Protein AF-A0A2V7TS22-F1 (afdb_monomer_lite)

Structure (mmCIF, N/CA/C/O backbone):
data_AF-A0A2V7TS22-F1
#
_entry.id   AF-A0A2V7TS22-F1
#
loop_
_atom_site.group_P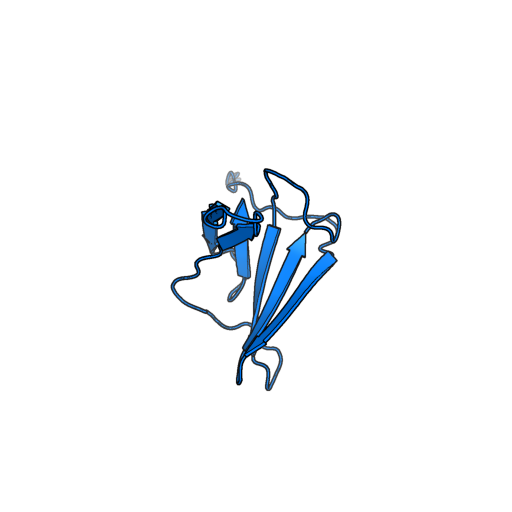DB
_atom_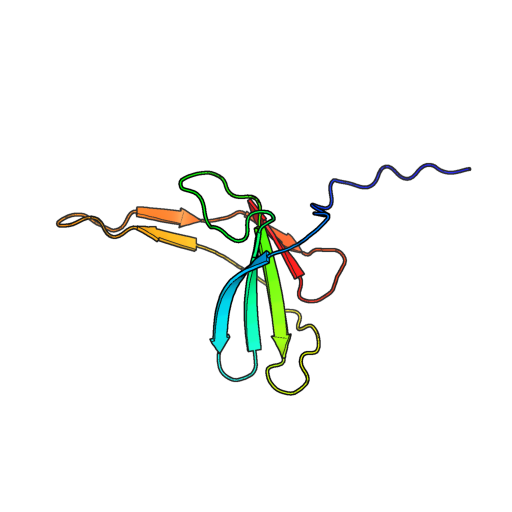site.id
_atom_site.type_symbol
_atom_site.label_atom_id
_atom_site.label_alt_id
_atom_site.label_comp_id
_atom_site.label_asym_id
_atom_site.label_entity_id
_atom_site.label_seq_id
_atom_site.pdbx_PDB_ins_code
_atom_site.Cartn_x
_atom_site.Cartn_y
_atom_site.Cartn_z
_atom_site.occupancy
_atom_site.B_iso_or_equiv
_atom_site.auth_seq_id
_atom_site.auth_comp_id
_atom_site.auth_asym_id
_atom_site.auth_atom_id
_atom_site.pdbx_PDB_model_num
ATOM 1 N N . MET A 1 1 ? 17.865 6.913 30.901 1.00 34.94 1 MET A N 1
ATOM 2 C CA . MET A 1 1 ? 17.451 7.487 29.603 1.00 34.94 1 MET A CA 1
ATOM 3 C C . MET A 1 1 ? 17.741 6.434 28.544 1.00 34.94 1 MET A C 1
ATOM 5 O O . MET A 1 1 ? 18.901 6.199 28.246 1.00 34.94 1 MET A O 1
ATOM 9 N N . VAL A 1 2 ? 16.726 5.678 28.117 1.00 28.33 2 VAL A N 1
ATOM 10 C CA . VAL A 1 2 ? 16.896 4.557 27.177 1.00 28.33 2 VAL A CA 1
ATOM 11 C C . VAL A 1 2 ? 16.650 5.086 25.769 1.00 28.33 2 VAL A C 1
ATOM 13 O O . VAL A 1 2 ? 15.546 5.528 25.467 1.00 28.33 2 VAL A O 1
ATOM 16 N N . PHE A 1 3 ? 17.680 5.065 24.926 1.00 34.34 3 PHE A N 1
ATOM 17 C CA . PHE A 1 3 ? 17.538 5.300 23.494 1.00 34.34 3 PHE A CA 1
ATOM 18 C C . PHE A 1 3 ? 17.131 3.984 22.833 1.00 34.34 3 PHE A C 1
ATOM 20 O O . PHE A 1 3 ? 17.923 3.047 22.754 1.00 34.34 3 PHE A O 1
ATOM 27 N N . VAL A 1 4 ? 15.879 3.904 22.386 1.00 36.59 4 VAL A N 1
ATOM 28 C CA . VAL A 1 4 ? 15.411 2.811 21.532 1.00 36.59 4 VAL A CA 1
ATOM 29 C C . VAL A 1 4 ? 15.752 3.173 20.089 1.00 36.59 4 VAL A C 1
ATOM 31 O O . VAL A 1 4 ? 15.223 4.136 19.538 1.00 36.59 4 VAL A O 1
ATOM 34 N N . PHE A 1 5 ? 16.650 2.398 19.483 1.00 42.69 5 PHE A N 1
ATOM 35 C CA . PHE A 1 5 ? 16.924 2.430 18.048 1.00 42.69 5 PHE A CA 1
ATOM 36 C C . PHE A 1 5 ? 15.719 1.841 17.299 1.00 42.69 5 PHE A C 1
ATOM 38 O O . PHE A 1 5 ? 15.520 0.627 17.270 1.00 42.69 5 PHE A O 1
ATOM 45 N N . GLY A 1 6 ? 14.881 2.710 16.733 1.00 35.53 6 GLY A N 1
ATOM 46 C CA . GLY A 1 6 ? 13.736 2.320 15.913 1.00 35.53 6 GLY A CA 1
ATOM 47 C C . GLY A 1 6 ? 14.166 1.958 14.493 1.00 35.53 6 GLY A C 1
ATOM 48 O O . GLY A 1 6 ? 14.677 2.803 13.762 1.00 35.53 6 GLY A O 1
ATOM 49 N N . PHE A 1 7 ? 13.944 0.700 14.111 1.00 42.28 7 PHE A N 1
ATOM 50 C CA . PHE A 1 7 ? 14.076 0.194 12.746 1.00 42.28 7 PHE A CA 1
ATOM 51 C C . PHE A 1 7 ? 13.292 1.063 11.751 1.00 42.28 7 PHE A C 1
ATOM 53 O O . PHE A 1 7 ? 12.163 1.470 12.030 1.00 42.28 7 PHE A O 1
ATOM 60 N N . GLY A 1 8 ? 13.917 1.333 10.598 1.00 38.34 8 GLY A N 1
ATOM 61 C CA . GLY A 1 8 ? 13.478 2.280 9.573 1.00 38.34 8 GLY A CA 1
ATOM 62 C C . GLY A 1 8 ? 12.001 2.166 9.212 1.00 38.34 8 GLY A C 1
ATOM 63 O O . GLY A 1 8 ? 11.599 1.329 8.409 1.00 38.34 8 GLY A O 1
ATOM 64 N N . SER A 1 9 ? 11.204 3.053 9.797 1.00 49.62 9 SER A N 1
ATOM 65 C CA . SER A 1 9 ? 9.914 3.430 9.243 1.00 49.62 9 SER A CA 1
ATOM 66 C C . SER A 1 9 ? 10.213 4.339 8.053 1.00 49.62 9 SER A C 1
ATOM 68 O O . SER A 1 9 ? 10.907 5.343 8.217 1.00 49.62 9 SER A O 1
ATOM 70 N N . VAL A 1 10 ? 9.717 4.007 6.862 1.00 56.22 10 VAL A N 1
ATOM 71 C CA . VAL A 1 10 ? 9.608 5.004 5.793 1.00 56.22 10 VAL A CA 1
ATOM 72 C C . VAL A 1 10 ? 8.541 5.990 6.264 1.00 56.22 10 VAL A C 1
ATOM 74 O O . VAL A 1 10 ? 7.345 5.726 6.178 1.00 56.22 10 VAL A O 1
ATOM 77 N N . VAL A 1 11 ? 8.985 7.074 6.896 1.00 58.41 11 VAL A N 1
ATOM 78 C CA . VAL A 1 11 ? 8.138 8.208 7.261 1.00 58.41 11 VAL A CA 1
ATOM 79 C C . VAL A 1 11 ? 8.510 9.311 6.292 1.00 58.41 11 VAL A C 1
ATOM 81 O O . VAL A 1 11 ? 9.488 10.027 6.498 1.00 58.41 11 VAL A O 1
ATOM 84 N N . TRP A 1 12 ? 7.789 9.387 5.181 1.00 67.31 12 TRP A N 1
ATOM 85 C CA . TRP A 1 12 ? 7.936 10.525 4.288 1.00 67.31 12 TRP A CA 1
ATOM 86 C C . TRP A 1 12 ? 7.219 11.729 4.880 1.00 67.31 12 TRP A C 1
ATOM 88 O O . TRP A 1 12 ? 6.193 11.589 5.543 1.00 67.31 12 TRP A O 1
ATOM 98 N N . ALA A 1 13 ? 7.766 12.918 4.633 1.00 66.94 13 ALA A N 1
ATOM 99 C CA . ALA A 1 13 ? 7.129 14.163 5.049 1.00 66.94 13 ALA A CA 1
ATOM 100 C C . ALA A 1 13 ? 5.752 14.344 4.382 1.00 66.94 13 ALA A C 1
ATOM 102 O O . ALA A 1 13 ? 4.860 14.951 4.969 1.00 66.94 13 ALA A O 1
ATOM 103 N N . GLU A 1 14 ? 5.572 13.780 3.183 1.00 77.00 14 GLU A N 1
ATOM 104 C CA . GLU A 1 14 ? 4.306 13.781 2.464 1.00 77.00 14 GLU A CA 1
ATOM 105 C C . GLU A 1 14 ? 4.151 12.491 1.646 1.00 77.00 14 GLU A C 1
ATOM 107 O O . GLU A 1 14 ? 4.987 12.153 0.809 1.00 77.00 14 GLU A O 1
ATOM 112 N N . GLU A 1 15 ? 3.060 11.767 1.884 1.00 88.44 15 GLU A N 1
ATOM 113 C CA . GLU A 1 15 ? 2.670 10.598 1.099 1.00 88.44 15 GLU A CA 1
ATOM 114 C C . GLU A 1 15 ? 1.634 10.977 0.057 1.00 88.44 15 GLU A C 1
ATOM 116 O O . GLU A 1 15 ? 0.524 11.402 0.382 1.00 88.44 15 GLU A O 1
ATOM 121 N N . LYS A 1 16 ? 1.971 10.756 -1.210 1.00 92.50 16 LYS A N 1
ATOM 122 C CA . LYS A 1 16 ? 1.091 11.059 -2.332 1.00 92.50 16 LYS A CA 1
ATOM 123 C C . LYS A 1 16 ? 0.499 9.779 -2.888 1.00 92.50 16 LYS A C 1
ATOM 125 O O . LYS A 1 16 ? 1.198 8.788 -3.098 1.00 92.50 16 LYS A O 1
ATOM 130 N N . THR A 1 17 ? -0.804 9.806 -3.142 1.00 93.50 17 THR A N 1
ATOM 131 C CA . THR A 1 17 ? -1.508 8.656 -3.717 1.00 93.50 17 THR A CA 1
ATOM 132 C C . THR A 1 17 ? -1.098 8.482 -5.174 1.00 93.50 17 THR A C 1
ATOM 134 O O . THR A 1 17 ? -1.293 9.377 -5.989 1.00 93.50 17 THR A O 1
ATOM 137 N N . VAL A 1 18 ? -0.537 7.317 -5.482 1.00 94.00 18 VAL A N 1
ATOM 138 C CA . VAL A 1 18 ? -0.171 6.872 -6.831 1.00 94.00 18 VAL A CA 1
ATOM 139 C C . VAL A 1 18 ? -1.383 6.261 -7.524 1.00 94.00 18 VAL A C 1
ATOM 141 O O . VAL A 1 18 ? -1.649 6.534 -8.691 1.00 94.00 18 VAL A O 1
ATOM 144 N N . ALA A 1 19 ? -2.114 5.407 -6.806 1.00 93.44 19 ALA A N 1
ATOM 145 C CA . ALA A 1 19 ? -3.287 4.719 -7.321 1.00 93.44 19 ALA A CA 1
ATOM 146 C C . ALA A 1 19 ? -4.228 4.325 -6.183 1.00 93.44 19 ALA A C 1
ATOM 148 O O . ALA A 1 19 ? -3.786 4.039 -5.071 1.00 93.44 19 ALA A O 1
ATOM 149 N N . THR A 1 20 ? -5.517 4.234 -6.497 1.00 95.25 20 THR A N 1
ATOM 150 C CA . THR A 1 20 ? -6.538 3.725 -5.580 1.00 95.25 20 THR A CA 1
ATOM 151 C C . THR A 1 20 ? -7.326 2.628 -6.270 1.00 95.25 20 THR A C 1
ATOM 153 O O . THR A 1 20 ? -7.778 2.798 -7.401 1.00 95.25 20 THR A O 1
ATOM 156 N N . GLN A 1 21 ? -7.515 1.513 -5.577 1.00 94.75 21 GLN A N 1
ATOM 157 C CA . GLN A 1 21 ? -8.372 0.417 -6.003 1.00 94.75 21 GLN A CA 1
ATOM 158 C C . GLN A 1 21 ? -9.462 0.197 -4.966 1.00 94.75 21 GLN A C 1
ATOM 160 O O . GLN A 1 21 ? -9.194 0.151 -3.769 1.00 94.75 21 GLN A O 1
ATOM 165 N N . LYS A 1 22 ? -10.705 0.058 -5.418 1.00 94.25 22 LYS A N 1
ATOM 166 C CA . LYS A 1 22 ? -11.842 -0.233 -4.544 1.00 94.25 22 LYS A CA 1
ATOM 167 C C . LYS A 1 22 ? -12.350 -1.634 -4.839 1.00 94.25 22 LYS A C 1
ATOM 169 O O . LYS A 1 22 ? -12.647 -1.954 -5.985 1.00 94.25 22 LYS A O 1
ATOM 174 N N . SER A 1 23 ? -12.494 -2.442 -3.798 1.00 90.19 23 SER A N 1
ATOM 175 C CA . SER A 1 23 ? -13.070 -3.779 -3.884 1.00 90.19 23 SER A CA 1
ATOM 176 C C . SER A 1 23 ? -14.104 -3.953 -2.786 1.00 90.19 23 SER A C 1
ATOM 178 O O . SER A 1 23 ? -13.749 -4.045 -1.620 1.00 90.19 23 SER A O 1
ATOM 180 N N . LYS A 1 24 ? -15.386 -3.988 -3.164 1.00 90.25 24 LYS A N 1
ATOM 181 C CA . LYS A 1 24 ? -16.543 -4.212 -2.282 1.00 90.25 24 LYS A CA 1
ATOM 182 C C . LYS A 1 24 ? -16.502 -3.378 -0.986 1.00 90.25 24 LYS A C 1
ATOM 184 O O . LYS A 1 24 ? -16.952 -2.233 -1.001 1.00 90.25 24 LYS A O 1
ATOM 189 N N . ASP A 1 25 ? -15.939 -3.929 0.086 1.00 92.81 25 ASP A N 1
ATOM 190 C CA . ASP A 1 25 ? -15.865 -3.332 1.420 1.00 92.81 25 ASP A CA 1
ATOM 191 C C . ASP A 1 25 ? -14.511 -2.673 1.746 1.00 92.81 25 ASP A C 1
ATOM 193 O O . ASP A 1 25 ? -14.385 -2.070 2.807 1.00 92.81 25 ASP A O 1
ATOM 197 N N . VAL A 1 26 ? -13.514 -2.735 0.856 1.00 93.81 26 VAL A N 1
ATOM 198 C CA . VAL A 1 26 ? -12.167 -2.186 1.070 1.00 93.81 26 VAL A CA 1
ATOM 199 C C . VAL A 1 26 ? -11.763 -1.189 -0.019 1.00 93.81 26 VAL A C 1
ATOM 201 O O . VAL A 1 26 ? -12.056 -1.353 -1.206 1.00 93.81 26 VAL A O 1
ATOM 204 N N . VAL A 1 27 ? -11.062 -0.142 0.394 1.00 96.06 27 VAL A N 1
ATOM 205 C CA . VAL A 1 27 ? -10.340 0.807 -0.449 1.00 96.06 27 VAL A CA 1
ATOM 206 C C . VAL A 1 27 ? -8.852 0.620 -0.174 1.00 96.06 27 VAL A C 1
ATOM 208 O O . VAL A 1 27 ? -8.410 0.692 0.970 1.00 96.06 27 VAL A O 1
ATOM 211 N N . ILE A 1 28 ? -8.095 0.366 -1.234 1.00 95.56 28 ILE A N 1
ATOM 212 C CA . ILE A 1 28 ? -6.657 0.117 -1.218 1.00 95.56 28 ILE A CA 1
ATOM 213 C C . ILE A 1 28 ? -5.989 1.312 -1.887 1.00 95.56 28 ILE A C 1
ATOM 215 O O . ILE A 1 28 ? -6.193 1.542 -3.079 1.00 95.56 28 ILE A O 1
ATOM 219 N N . ALA A 1 29 ? -5.200 2.072 -1.138 1.00 95.62 29 ALA A N 1
ATOM 220 C CA . ALA A 1 29 ? -4.414 3.179 -1.664 1.00 95.62 29 ALA A CA 1
ATOM 221 C C . ALA A 1 29 ? -2.939 2.780 -1.736 1.00 95.62 29 ALA A C 1
ATOM 223 O O . ALA A 1 29 ? -2.340 2.388 -0.736 1.00 95.62 29 ALA A O 1
ATOM 224 N N . LEU A 1 30 ? -2.355 2.910 -2.922 1.00 94.69 30 LEU A N 1
ATOM 225 C CA . LEU A 1 30 ? -0.918 2.847 -3.142 1.00 94.69 30 LEU A CA 1
ATOM 226 C C . LEU A 1 30 ? -0.365 4.266 -3.065 1.00 94.69 30 LEU A C 1
ATOM 228 O O . LEU A 1 30 ? -0.784 5.129 -3.838 1.00 94.69 30 LEU A O 1
ATOM 232 N N . LYS A 1 31 ? 0.580 4.507 -2.160 1.00 94.62 31 LYS A N 1
ATOM 233 C CA . LYS A 1 31 ? 1.195 5.818 -1.935 1.00 94.62 31 LYS A CA 1
ATOM 234 C C . LYS A 1 31 ? 2.712 5.745 -2.098 1.00 94.62 31 LYS A C 1
ATOM 236 O O . LYS A 1 31 ? 3.331 4.731 -1.782 1.00 94.62 31 LYS A O 1
ATOM 241 N N . SER A 1 32 ? 3.311 6.826 -2.577 1.00 93.38 32 SER A N 1
ATOM 242 C CA . SER A 1 32 ? 4.761 7.025 -2.615 1.00 93.38 32 SER A CA 1
ATOM 243 C C . SER A 1 32 ? 5.095 8.483 -2.296 1.00 93.38 32 SER A C 1
ATOM 245 O O . SER A 1 32 ? 4.233 9.352 -2.417 1.00 93.38 32 SER A O 1
ATOM 247 N N . GLU A 1 33 ? 6.338 8.781 -1.922 1.00 90.69 33 GLU A N 1
ATOM 248 C CA . GLU A 1 33 ? 6.793 10.166 -1.699 1.00 90.69 33 GLU A CA 1
ATOM 249 C C . GLU A 1 33 ? 6.570 11.055 -2.933 1.00 90.69 33 GLU A C 1
ATOM 251 O O . GLU A 1 33 ? 6.102 12.189 -2.854 1.00 90.69 33 GLU A O 1
ATOM 256 N N . ALA A 1 34 ? 6.876 10.510 -4.113 1.00 87.62 34 ALA A N 1
ATOM 257 C CA . ALA A 1 34 ? 6.775 11.233 -5.374 1.00 87.62 34 ALA A CA 1
ATOM 258 C C . ALA A 1 34 ? 5.350 11.248 -5.956 1.00 87.62 34 ALA A C 1
ATOM 260 O O . ALA A 1 34 ? 5.106 11.958 -6.929 1.00 87.62 34 ALA A O 1
ATOM 261 N N . GLY A 1 35 ? 4.421 10.447 -5.420 1.00 90.12 35 GLY A N 1
ATOM 262 C CA . GLY A 1 35 ? 3.088 10.250 -6.010 1.00 90.12 35 GLY A CA 1
ATOM 263 C C . GLY A 1 35 ? 3.123 9.580 -7.381 1.00 90.12 35 GLY A C 1
ATOM 264 O O . GLY A 1 35 ? 2.171 9.664 -8.149 1.00 90.12 35 GLY A O 1
ATOM 265 N N . GLN A 1 36 ? 4.239 8.932 -7.707 1.00 88.88 36 GLN A N 1
ATOM 266 C CA . GLN A 1 36 ? 4.480 8.273 -8.982 1.00 88.88 36 GLN A CA 1
ATOM 267 C C . GLN A 1 36 ? 5.091 6.898 -8.743 1.00 88.88 36 GLN A C 1
ATOM 269 O O . GLN A 1 36 ? 5.825 6.691 -7.770 1.00 88.88 36 GLN A O 1
ATOM 274 N N . TRP A 1 37 ? 4.804 5.973 -9.656 1.00 88.00 37 TRP A N 1
ATOM 275 C CA . TRP A 1 37 ? 5.473 4.681 -9.730 1.00 88.00 37 TRP A CA 1
ATOM 276 C C . TRP A 1 37 ? 6.615 4.759 -10.742 1.00 88.00 37 TRP A C 1
ATOM 278 O O . TRP A 1 37 ? 6.402 5.080 -11.912 1.00 88.00 37 TRP A O 1
ATOM 288 N N . LYS A 1 38 ? 7.838 4.479 -10.298 1.00 87.12 38 LYS A N 1
ATOM 289 C CA . LYS A 1 38 ? 9.044 4.491 -11.129 1.00 87.12 38 LYS A CA 1
ATOM 290 C C . LYS A 1 38 ? 9.283 3.111 -11.732 1.00 87.12 38 LYS A C 1
ATOM 292 O O . LYS A 1 38 ? 8.853 2.089 -11.201 1.00 87.12 38 LYS A O 1
ATOM 297 N N . ARG A 1 39 ? 10.025 3.054 -12.837 1.00 83.12 39 ARG A N 1
ATOM 298 C CA . ARG A 1 39 ? 10.547 1.780 -13.343 1.00 83.12 39 ARG A CA 1
ATOM 299 C C . ARG A 1 39 ? 11.697 1.320 -12.441 1.00 83.12 39 ARG A C 1
ATOM 301 O O . ARG A 1 39 ? 12.627 2.086 -12.213 1.00 83.12 39 ARG A O 1
ATOM 308 N N . GLY A 1 40 ? 11.650 0.076 -11.969 1.00 83.12 40 GLY A N 1
ATOM 309 C CA . GLY A 1 40 ? 12.650 -0.480 -11.051 1.00 83.12 40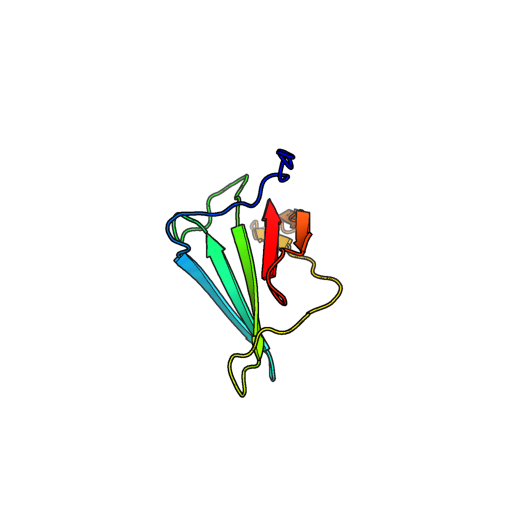 GLY A CA 1
ATOM 310 C C . GLY A 1 40 ? 12.202 -0.420 -9.590 1.00 83.12 40 GLY A C 1
ATOM 311 O O . GLY A 1 40 ? 11.022 -0.611 -9.301 1.00 83.12 40 GLY A O 1
ATOM 312 N N . LYS A 1 41 ? 13.149 -0.198 -8.672 1.00 84.75 41 LYS A N 1
ATOM 313 C CA . LYS A 1 41 ? 12.881 -0.191 -7.230 1.00 84.75 41 LYS A CA 1
ATOM 314 C C . LYS A 1 41 ? 12.021 1.014 -6.842 1.00 84.75 41 LYS A C 1
ATOM 316 O O . LYS A 1 41 ? 12.339 2.145 -7.211 1.00 84.75 41 LYS A O 1
ATOM 321 N N . ASN A 1 42 ? 10.965 0.764 -6.076 1.00 89.38 42 ASN A N 1
ATOM 322 C CA . ASN A 1 42 ? 10.112 1.793 -5.498 1.00 89.38 42 ASN A CA 1
ATOM 323 C C . ASN A 1 42 ? 9.967 1.495 -4.024 1.00 89.38 42 ASN A C 1
ATOM 325 O O . ASN A 1 42 ? 9.512 0.414 -3.687 1.00 89.38 42 ASN A O 1
ATOM 329 N N . ASP A 1 43 ? 10.264 2.462 -3.174 1.00 92.62 43 ASP A N 1
ATOM 330 C CA . ASP A 1 43 ? 9.710 2.439 -1.832 1.00 92.62 43 ASP A CA 1
ATOM 331 C C . ASP A 1 43 ? 8.254 2.928 -1.949 1.00 92.62 43 ASP A C 1
ATOM 333 O O . ASP A 1 43 ? 7.963 3.826 -2.751 1.00 92.62 43 ASP A O 1
ATOM 337 N N . PHE A 1 44 ? 7.321 2.316 -1.218 1.00 93.62 44 PHE A N 1
ATOM 338 C CA . PHE A 1 44 ? 5.892 2.649 -1.267 1.00 93.62 44 PHE A CA 1
ATOM 339 C C . PHE A 1 44 ? 5.154 2.223 0.004 1.00 93.62 44 PHE A C 1
ATOM 341 O O . PHE A 1 44 ? 5.658 1.471 0.839 1.00 93.62 44 PHE A O 1
ATOM 348 N N . VAL A 1 45 ? 3.920 2.702 0.128 1.00 94.94 45 VAL A N 1
ATOM 349 C CA . VAL A 1 45 ? 2.993 2.381 1.211 1.00 94.94 45 VAL A CA 1
ATOM 350 C C . VAL A 1 45 ? 1.701 1.854 0.601 1.00 94.94 45 VAL A C 1
ATOM 352 O O . VAL A 1 45 ? 1.152 2.464 -0.317 1.00 94.94 45 VAL A O 1
ATOM 355 N N . LEU A 1 46 ? 1.197 0.738 1.120 1.00 94.75 46 LEU A N 1
ATOM 356 C CA . LEU A 1 46 ? -0.175 0.294 0.891 1.00 94.75 46 LEU A CA 1
ATOM 357 C C . LEU A 1 46 ? -1.016 0.589 2.123 1.00 94.75 46 LEU A C 1
ATOM 359 O O . LEU A 1 46 ? -0.640 0.221 3.233 1.00 94.75 46 LEU A O 1
ATOM 363 N N . GLU A 1 47 ? -2.165 1.213 1.912 1.00 95.25 47 GLU A N 1
ATOM 364 C CA . GLU A 1 47 ? -3.135 1.511 2.957 1.00 95.25 47 GLU A CA 1
ATOM 365 C C . GLU A 1 47 ? -4.480 0.881 2.609 1.00 95.25 47 GLU A C 1
ATOM 367 O O . GLU A 1 47 ? -5.019 1.092 1.522 1.00 95.25 47 GLU A O 1
ATOM 372 N N . PHE A 1 48 ? -5.011 0.104 3.543 1.00 95.69 48 PHE A N 1
ATOM 373 C CA . PHE A 1 48 ? -6.284 -0.588 3.449 1.00 95.69 48 PHE A CA 1
ATOM 374 C C . PHE A 1 48 ? -7.266 0.084 4.397 1.00 95.69 48 PHE A C 1
ATOM 376 O O . PHE A 1 48 ? -7.042 0.157 5.605 1.00 95.69 48 PHE A O 1
ATOM 383 N N . THR A 1 49 ? -8.372 0.572 3.847 1.00 95.94 49 THR A N 1
ATOM 384 C CA . THR A 1 49 ? -9.433 1.227 4.615 1.00 95.94 49 THR A CA 1
ATOM 385 C C . THR A 1 49 ? -10.790 0.655 4.254 1.00 95.94 49 THR A C 1
ATOM 387 O O . THR A 1 49 ? -11.027 0.238 3.122 1.00 95.94 49 THR A O 1
ATOM 390 N N . SER A 1 50 ? -11.704 0.645 5.213 1.00 94.38 50 SER A N 1
ATOM 391 C CA . SER A 1 50 ? -13.084 0.240 4.992 1.00 94.38 50 SER A CA 1
ATOM 392 C C . SER A 1 50 ? -13.781 1.239 4.080 1.00 94.38 50 SER A C 1
ATOM 394 O O . SER A 1 50 ? -13.774 2.450 4.301 1.00 94.38 50 SER A O 1
ATOM 396 N N . ALA A 1 51 ? -14.440 0.729 3.045 1.00 93.44 51 ALA A N 1
ATOM 397 C CA . ALA A 1 51 ? -15.226 1.539 2.127 1.00 93.44 51 ALA A CA 1
ATOM 398 C C . ALA A 1 51 ? -16.462 2.171 2.796 1.00 93.44 51 ALA A C 1
ATOM 400 O O . ALA A 1 51 ? -17.061 3.069 2.203 1.00 93.44 51 ALA A O 1
ATOM 401 N N . LYS A 1 52 ? -16.857 1.695 3.987 1.00 93.19 52 LYS A N 1
ATOM 402 C CA . LYS A 1 52 ? -18.055 2.148 4.709 1.00 93.19 52 LYS A CA 1
ATOM 403 C C . LYS A 1 52 ? -17.786 3.379 5.567 1.00 93.19 52 LYS A C 1
ATOM 405 O O . LYS A 1 52 ? -18.546 4.338 5.515 1.00 93.19 52 LYS A O 1
ATOM 410 N N . ASP A 1 53 ? -16.708 3.345 6.339 1.00 93.88 53 ASP A N 1
ATOM 411 C CA . ASP A 1 53 ? -16.405 4.317 7.398 1.00 93.88 53 ASP A CA 1
ATOM 412 C C . ASP A 1 53 ? -14.974 4.868 7.324 1.00 93.88 53 ASP A C 1
ATOM 414 O O . ASP A 1 53 ? -14.593 5.700 8.144 1.00 93.88 53 ASP A O 1
ATOM 418 N N . LYS A 1 54 ? -14.195 4.446 6.317 1.00 91.12 54 LYS A N 1
ATOM 419 C CA . LYS A 1 54 ? -12.794 4.832 6.095 1.00 91.12 54 LYS A CA 1
ATOM 420 C C . LYS A 1 54 ? -11.854 4.439 7.237 1.00 91.12 54 LYS A C 1
ATOM 422 O O . LYS A 1 54 ? -10.733 4.940 7.290 1.00 91.12 54 LYS A O 1
ATOM 427 N N . GLN A 1 55 ? -12.275 3.536 8.123 1.00 93.94 55 GLN A N 1
ATOM 428 C CA . GLN A 1 55 ? -11.417 3.043 9.195 1.00 93.94 55 GLN A CA 1
ATOM 429 C C . GLN A 1 55 ? -10.328 2.119 8.641 1.00 93.94 55 GLN A C 1
ATOM 431 O O . GLN A 1 55 ? -10.587 1.404 7.666 1.00 93.94 55 GLN A O 1
ATOM 436 N N . PRO A 1 56 ? -9.122 2.097 9.234 1.00 93.00 56 PRO A N 1
ATOM 437 C CA . PRO A 1 56 ? -8.077 1.178 8.811 1.00 93.00 56 PRO A CA 1
ATOM 438 C C . PRO A 1 56 ? -8.528 -0.278 8.945 1.00 93.00 56 PRO A C 1
ATOM 440 O O . PRO A 1 56 ? -9.145 -0.662 9.938 1.00 93.00 56 PRO A O 1
ATOM 443 N N . MET A 1 57 ? -8.207 -1.093 7.944 1.00 89.56 57 MET A N 1
ATOM 444 C CA . MET A 1 57 ? -8.544 -2.515 7.916 1.00 89.56 57 MET A CA 1
ATOM 445 C C . MET A 1 57 ? -7.281 -3.354 7.836 1.00 89.56 57 MET A C 1
ATOM 447 O O . MET A 1 57 ? -6.486 -3.185 6.916 1.00 89.56 57 MET A O 1
ATOM 451 N N . ASP A 1 58 ? -7.120 -4.302 8.755 1.00 85.25 58 ASP A N 1
ATOM 452 C CA . ASP A 1 58 ? -6.087 -5.323 8.607 1.00 85.25 58 ASP A CA 1
ATOM 453 C C . ASP A 1 58 ? -6.479 -6.289 7.480 1.00 85.25 58 ASP A C 1
ATOM 455 O O . ASP A 1 58 ? -7.545 -6.908 7.505 1.00 85.25 58 ASP A O 1
ATOM 459 N N . ALA A 1 59 ? -5.620 -6.389 6.469 1.00 85.75 59 ALA A N 1
ATOM 460 C CA . ALA A 1 59 ? -5.809 -7.257 5.314 1.00 85.75 59 ALA A CA 1
ATOM 461 C C . ALA A 1 59 ? -5.164 -8.643 5.512 1.00 85.75 59 ALA A C 1
ATOM 463 O O . ALA A 1 59 ? -5.237 -9.497 4.625 1.00 85.75 59 ALA A O 1
ATOM 464 N N . GLY A 1 60 ? -4.524 -8.886 6.661 1.00 86.75 60 GLY A N 1
ATOM 465 C CA . GLY A 1 60 ? -3.802 -10.117 6.951 1.00 86.75 60 GLY A CA 1
ATOM 466 C C . GLY A 1 60 ? -2.566 -10.258 6.062 1.00 86.75 60 GLY A C 1
ATOM 467 O O . GLY A 1 60 ? -1.637 -9.450 6.122 1.00 86.75 60 GLY A O 1
ATOM 468 N N . LYS A 1 61 ? -2.526 -11.307 5.232 1.00 88.06 61 LYS A N 1
ATOM 469 C CA . LYS A 1 61 ? -1.406 -11.537 4.312 1.00 88.06 61 LYS A CA 1
ATOM 470 C C . LYS A 1 61 ? -1.584 -10.705 3.044 1.00 88.06 61 LYS A C 1
ATOM 472 O O . LYS A 1 61 ? -2.419 -11.026 2.204 1.00 88.06 61 LYS A O 1
ATOM 477 N N . VAL A 1 62 ? -0.729 -9.701 2.870 1.00 91.31 62 VAL A N 1
ATOM 478 C CA . VAL A 1 62 ? -0.731 -8.843 1.679 1.00 91.31 62 VAL A CA 1
ATOM 479 C C . VAL A 1 62 ? 0.420 -9.205 0.747 1.00 91.31 62 VAL A C 1
ATOM 481 O O . VAL A 1 62 ? 1.568 -9.334 1.168 1.00 91.31 62 VAL A O 1
ATOM 484 N N . THR A 1 63 ? 0.111 -9.339 -0.540 1.00 91.50 63 THR A N 1
ATOM 485 C CA . THR A 1 63 ? 1.091 -9.504 -1.618 1.00 91.50 63 THR A CA 1
ATOM 486 C C . THR A 1 63 ? 0.823 -8.473 -2.702 1.00 91.50 63 THR A C 1
ATOM 488 O O . THR A 1 63 ? -0.316 -8.352 -3.152 1.00 91.50 63 THR A O 1
ATOM 491 N N . LEU A 1 64 ? 1.862 -7.777 -3.159 1.00 90.25 64 LEU A N 1
ATOM 492 C CA . LEU A 1 64 ? 1.787 -6.893 -4.318 1.00 90.25 64 LEU A CA 1
ATOM 493 C C . LEU A 1 64 ? 2.681 -7.440 -5.426 1.00 90.25 64 LEU A C 1
ATOM 495 O O . LEU A 1 64 ? 3.826 -7.825 -5.190 1.00 90.25 64 LEU A O 1
ATOM 499 N N . SER A 1 65 ? 2.150 -7.453 -6.642 1.00 89.69 65 SER A N 1
ATOM 500 C CA . SER A 1 65 ? 2.916 -7.740 -7.846 1.00 89.69 65 SER A CA 1
ATOM 501 C C . SER A 1 65 ? 2.534 -6.757 -8.939 1.00 89.69 65 SER A C 1
ATOM 503 O O . SER A 1 65 ? 1.414 -6.248 -8.981 1.00 89.69 65 SER A O 1
ATOM 505 N N . THR A 1 66 ? 3.491 -6.469 -9.807 1.00 85.25 66 THR A N 1
ATOM 506 C CA . THR A 1 66 ? 3.306 -5.645 -10.997 1.00 85.25 66 THR A CA 1
ATOM 507 C C . THR A 1 66 ? 3.543 -6.512 -12.222 1.00 85.25 66 THR A C 1
ATOM 509 O O . THR A 1 66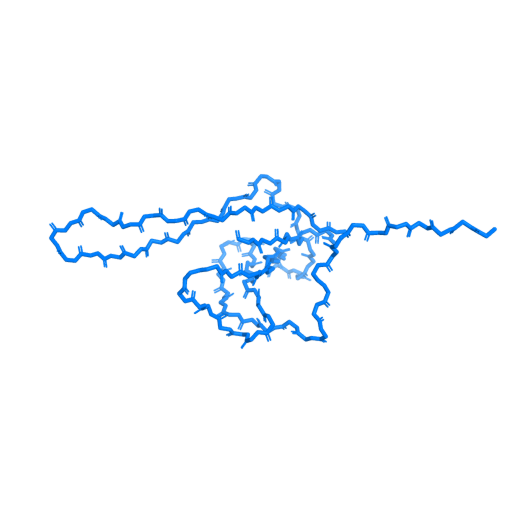 ? 4.435 -7.360 -12.227 1.00 85.25 66 THR A O 1
ATOM 512 N N . SER A 1 67 ? 2.727 -6.316 -13.254 1.00 85.69 67 SER A N 1
ATOM 513 C CA . SER A 1 67 ? 2.851 -7.017 -14.528 1.00 85.69 67 SER A CA 1
ATOM 514 C C . SER A 1 67 ? 3.133 -6.020 -15.641 1.00 85.69 67 SER A C 1
ATOM 516 O O . SER A 1 67 ? 2.366 -5.074 -15.824 1.00 85.69 67 SER A O 1
ATOM 518 N N . MET A 1 68 ? 4.188 -6.249 -16.416 1.00 83.81 68 MET A N 1
ATOM 519 C CA . MET A 1 68 ? 4.436 -5.530 -17.665 1.00 83.81 68 MET A CA 1
ATOM 520 C C . MET A 1 68 ? 4.110 -6.442 -18.842 1.00 83.81 68 MET A C 1
ATOM 522 O O . MET A 1 68 ? 4.727 -7.496 -19.014 1.00 83.81 68 MET A O 1
ATOM 526 N N . THR A 1 69 ? 3.126 -6.042 -19.648 1.00 83.06 69 THR A N 1
ATOM 527 C CA . THR A 1 69 ? 2.804 -6.734 -20.897 1.00 83.06 69 THR A CA 1
ATOM 528 C C . THR A 1 69 ? 3.914 -6.487 -21.916 1.00 83.06 69 THR A C 1
ATOM 530 O O . THR A 1 69 ? 4.377 -5.363 -22.104 1.00 83.06 69 THR A O 1
ATOM 533 N N . MET A 1 70 ? 4.360 -7.556 -22.572 1.00 81.25 70 MET A N 1
ATOM 534 C CA . MET A 1 70 ? 5.347 -7.511 -23.649 1.00 81.25 70 MET A CA 1
ATOM 535 C C . MET A 1 70 ? 4.721 -8.192 -24.866 1.00 81.25 70 MET A C 1
ATOM 537 O O . MET A 1 70 ? 4.217 -9.308 -24.752 1.00 81.25 70 MET A O 1
ATOM 541 N N . SER A 1 71 ? 4.675 -7.521 -26.020 1.00 85.06 71 SER A N 1
ATOM 542 C CA . SER A 1 71 ? 3.999 -8.075 -27.200 1.00 85.06 71 SER A CA 1
ATOM 543 C C . SER A 1 71 ? 4.683 -9.362 -27.664 1.00 85.06 71 SER A C 1
ATOM 545 O O . SER A 1 71 ? 5.888 -9.361 -27.907 1.00 85.06 71 SER A O 1
ATOM 547 N N . GLY A 1 72 ? 3.919 -10.444 -27.818 1.00 87.00 72 GLY A N 1
ATOM 548 C CA . GLY A 1 72 ? 4.438 -11.728 -28.299 1.00 87.00 72 GLY A CA 1
ATOM 549 C C . GLY A 1 72 ? 5.261 -12.526 -27.278 1.00 87.00 72 GLY A C 1
ATOM 550 O O . GLY A 1 72 ? 5.798 -13.567 -27.641 1.00 87.00 72 GLY A O 1
ATOM 551 N N . MET A 1 73 ? 5.355 -12.080 -26.019 1.00 86.19 73 MET A N 1
ATOM 552 C CA . MET A 1 73 ? 6.050 -12.789 -24.936 1.00 86.19 73 MET A CA 1
ATOM 553 C C . MET A 1 73 ? 5.180 -12.875 -23.678 1.00 86.19 73 MET A C 1
ATOM 555 O O . MET A 1 73 ? 4.245 -12.095 -23.492 1.00 86.19 73 MET A O 1
ATOM 559 N N . THR A 1 74 ? 5.510 -13.806 -22.781 1.00 83.56 74 THR A N 1
ATOM 560 C CA . THR A 1 74 ? 4.880 -13.883 -21.456 1.00 83.56 74 THR A CA 1
ATOM 561 C C . THR A 1 74 ? 5.133 -12.584 -20.675 1.00 83.56 74 THR A C 1
ATOM 563 O O . THR A 1 74 ? 6.264 -12.089 -20.688 1.00 83.56 74 THR A O 1
ATOM 566 N N . PRO A 1 75 ? 4.122 -12.022 -19.981 1.00 83.69 75 PRO A N 1
ATOM 567 C CA . PRO A 1 75 ? 4.299 -10.825 -19.169 1.00 83.69 75 PRO A CA 1
ATOM 568 C C . PRO A 1 75 ? 5.400 -10.997 -18.123 1.00 83.69 75 PRO A C 1
ATOM 570 O O . PRO A 1 75 ? 5.495 -12.034 -17.463 1.00 83.69 75 PRO A O 1
ATOM 573 N N . MET A 1 76 ? 6.200 -9.953 -17.933 1.00 86.00 76 MET A N 1
ATOM 574 C CA . MET A 1 76 ? 7.165 -9.919 -16.842 1.00 86.00 76 MET A CA 1
ATOM 575 C C . MET A 1 76 ? 6.426 -9.558 -15.553 1.00 86.00 76 MET A C 1
ATOM 577 O O . MET A 1 76 ? 5.810 -8.492 -15.475 1.00 86.00 76 MET A O 1
ATOM 581 N N . ILE A 1 77 ? 6.489 -10.439 -14.553 1.00 87.06 77 ILE A N 1
ATOM 582 C CA . ILE A 1 77 ? 5.886 -10.225 -13.235 1.00 87.06 77 ILE A CA 1
ATOM 583 C C . ILE A 1 77 ? 6.986 -9.896 -12.228 1.00 87.06 77 ILE A C 1
ATOM 585 O O . ILE A 1 77 ? 7.911 -10.684 -12.040 1.00 87.06 77 ILE A O 1
ATOM 589 N N . ALA A 1 78 ? 6.872 -8.750 -11.563 1.00 86.19 78 ALA A N 1
ATOM 590 C CA . ALA A 1 78 ? 7.746 -8.360 -10.463 1.00 86.19 78 ALA A CA 1
ATOM 591 C C . ALA A 1 78 ? 6.939 -8.289 -9.164 1.00 86.19 78 ALA A C 1
ATOM 593 O O . ALA A 1 78 ? 5.972 -7.532 -9.065 1.00 86.19 78 ALA A O 1
ATOM 594 N N . GLY A 1 79 ? 7.327 -9.095 -8.176 1.00 87.12 79 GLY A N 1
ATOM 595 C CA . GLY A 1 79 ? 6.783 -9.027 -6.822 1.00 87.12 79 GLY A CA 1
ATOM 596 C C . GLY A 1 79 ? 7.450 -7.921 -6.009 1.00 87.12 79 GLY A C 1
ATOM 597 O O . GLY A 1 79 ? 8.614 -7.601 -6.241 1.00 87.12 79 GLY A O 1
ATOM 598 N N . ALA A 1 80 ? 6.720 -7.370 -5.046 1.00 89.69 80 ALA A N 1
ATOM 599 C CA . ALA A 1 80 ? 7.265 -6.460 -4.047 1.00 89.69 80 ALA A CA 1
ATOM 600 C C . ALA A 1 80 ? 7.336 -7.145 -2.680 1.00 89.69 80 ALA A C 1
ATOM 602 O O . ALA A 1 80 ? 6.518 -8.014 -2.356 1.00 89.69 80 ALA A O 1
ATOM 603 N N . THR A 1 81 ? 8.298 -6.730 -1.858 1.00 90.62 81 THR A N 1
ATOM 604 C CA . THR A 1 81 ? 8.333 -7.153 -0.453 1.00 90.62 81 THR A CA 1
ATOM 605 C C . THR A 1 81 ? 7.452 -6.215 0.352 1.00 90.62 81 THR A C 1
ATOM 607 O O . THR A 1 81 ? 7.557 -5.007 0.190 1.00 90.62 81 THR A O 1
ATOM 610 N N . LEU A 1 82 ? 6.601 -6.759 1.224 1.00 92.12 82 LEU A N 1
ATOM 611 C CA . LEU A 1 82 ? 5.720 -5.984 2.096 1.00 92.12 82 LEU A CA 1
ATOM 612 C C . LEU A 1 82 ? 5.935 -6.358 3.556 1.00 92.12 82 LEU A C 1
ATOM 614 O O . LEU A 1 82 ? 6.105 -7.534 3.886 1.00 92.12 82 LEU A O 1
ATOM 618 N N . LYS A 1 83 ? 5.887 -5.358 4.432 1.00 91.75 83 LYS A N 1
ATOM 619 C CA . LYS A 1 83 ? 5.912 -5.531 5.886 1.00 91.75 83 LYS A CA 1
ATOM 620 C C . LYS A 1 83 ? 4.817 -4.674 6.521 1.00 91.75 83 LYS A C 1
ATOM 622 O O . LYS A 1 83 ? 4.659 -3.531 6.097 1.00 91.75 83 LYS A O 1
ATOM 627 N N . PRO A 1 84 ? 4.074 -5.187 7.516 1.00 91.50 84 PRO A N 1
ATOM 628 C CA . PRO A 1 84 ? 3.149 -4.365 8.288 1.00 91.50 84 PRO A CA 1
ATOM 629 C C . PRO A 1 84 ? 3.862 -3.149 8.887 1.00 91.50 84 PRO A C 1
ATOM 631 O O . PRO A 1 84 ? 4.995 -3.260 9.362 1.00 91.50 84 PRO A O 1
ATOM 634 N N . ASP A 1 85 ? 3.198 -2.001 8.844 1.00 89.19 85 ASP A N 1
ATOM 635 C CA . ASP A 1 85 ? 3.614 -0.794 9.548 1.00 89.19 85 ASP A CA 1
ATOM 636 C C . ASP A 1 85 ? 3.056 -0.791 10.984 1.00 89.19 85 ASP A C 1
ATOM 638 O O . ASP A 1 85 ? 2.218 -1.611 11.359 1.00 89.19 85 ASP A O 1
ATOM 642 N N . LYS A 1 86 ? 3.503 0.164 11.803 1.00 86.62 86 LYS A N 1
ATOM 643 C CA . LYS A 1 86 ? 2.948 0.414 13.143 1.00 86.62 86 LYS A CA 1
ATOM 644 C C . LYS A 1 86 ? 1.488 0.881 13.115 1.00 86.62 86 LYS A C 1
ATOM 646 O O . LYS A 1 86 ? 0.784 0.730 14.110 1.00 86.62 86 LYS A O 1
ATOM 651 N N . THR A 1 87 ? 1.048 1.470 12.004 1.00 86.19 87 THR A N 1
ATOM 652 C CA . THR A 1 87 ? -0.342 1.883 11.803 1.00 86.19 87 THR A CA 1
ATOM 653 C C . THR A 1 87 ? -1.151 0.698 11.263 1.00 86.19 87 THR A C 1
ATOM 655 O O . THR A 1 87 ? -0.773 0.142 10.229 1.00 86.19 87 THR A O 1
ATOM 658 N N . PRO A 1 88 ? -2.269 0.303 11.905 1.00 90.00 88 PRO A N 1
ATOM 659 C CA . PRO A 1 88 ? -3.130 -0.766 11.403 1.00 90.00 88 PRO A CA 1
ATOM 660 C C . PRO A 1 88 ? -3.567 -0.533 9.955 1.00 90.00 88 PRO A C 1
ATOM 662 O O . PRO A 1 88 ? -3.797 0.604 9.549 1.00 90.00 88 PRO A O 1
ATOM 665 N N . GLY A 1 89 ? -3.670 -1.608 9.172 1.00 91.38 89 GLY A N 1
ATOM 666 C CA . GLY A 1 89 ? -4.061 -1.545 7.760 1.00 91.38 89 GLY A CA 1
ATOM 667 C C . GLY A 1 89 ? -3.043 -0.877 6.836 1.00 91.38 89 GLY A C 1
ATOM 668 O O . GLY A 1 89 ? -3.353 -0.622 5.673 1.00 91.38 89 GLY A O 1
ATOM 669 N N . ARG A 1 90 ? -1.828 -0.606 7.317 1.00 94.12 90 ARG A N 1
ATOM 670 C CA . ARG A 1 90 ? -0.760 0.015 6.539 1.00 94.12 90 ARG A CA 1
ATOM 671 C C . ARG A 1 90 ? 0.429 -0.931 6.404 1.00 94.12 90 ARG A C 1
ATOM 673 O O . ARG A 1 90 ? 0.816 -1.601 7.358 1.00 94.12 90 ARG A O 1
ATOM 680 N N . TYR A 1 91 ? 1.006 -0.988 5.208 1.00 94.31 91 TYR A N 1
ATOM 681 C CA . TYR A 1 91 ? 2.124 -1.870 4.877 1.00 94.31 91 TYR A CA 1
ATOM 682 C C . TYR A 1 91 ? 3.186 -1.091 4.104 1.00 94.31 91 TYR A C 1
ATOM 684 O O . TYR A 1 91 ? 2.874 -0.417 3.122 1.00 94.31 91 TYR A O 1
ATOM 692 N N . LEU A 1 92 ? 4.439 -1.204 4.534 1.00 93.50 92 LEU A N 1
ATOM 693 C CA . LEU A 1 92 ? 5.598 -0.631 3.854 1.00 93.50 92 LEU A CA 1
ATOM 694 C C . LEU A 1 92 ? 6.129 -1.632 2.831 1.00 93.50 92 LEU A C 1
ATOM 696 O O . LEU A 1 92 ? 6.263 -2.818 3.150 1.00 93.50 92 LEU A O 1
ATOM 700 N N . GLY A 1 93 ? 6.452 -1.162 1.628 1.00 92.00 93 GLY A N 1
ATOM 701 C CA . GLY A 1 93 ? 6.981 -2.010 0.570 1.00 92.00 93 GLY A CA 1
ATOM 702 C C . GLY A 1 93 ? 8.154 -1.434 -0.207 1.00 92.00 93 GLY A C 1
ATOM 703 O O . GLY A 1 93 ? 8.371 -0.222 -0.208 1.00 92.00 93 GLY A O 1
ATOM 704 N N . THR A 1 94 ? 8.903 -2.347 -0.837 1.00 89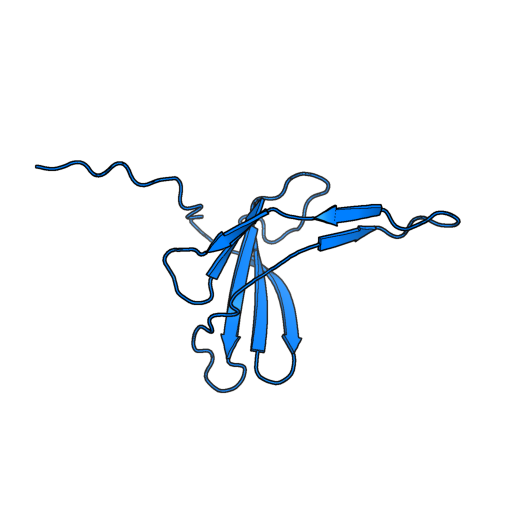.81 94 THR A N 1
ATOM 705 C CA . THR A 1 94 ? 10.082 -2.089 -1.685 1.00 89.81 94 THR A CA 1
ATOM 706 C C . THR A 1 94 ? 10.155 -3.026 -2.880 1.00 89.81 94 THR A C 1
ATOM 708 O O . THR A 1 94 ? 9.748 -4.204 -2.691 1.00 89.81 94 THR A O 1
#

Foldseek 3Di:
DDDDDDDDDPDAPDWAFLDWDDDDQKIWTKTANVSHDDPDDGKIKIAIATPPPRHGDAPDDDWDWDWDDDPPDDTDIDTWDWDDDPDHRMIIID

Secondary structure (DSSP, 8-state):
------------S--EEEEEEEETTEEEEEEETTSSPPSS---EEEEEEETTT--B---SS--EEEEEEETTEEEEEEEE-EEE-SSTTEEEE-

pLDDT: mean 83.96, std 16.54, range [28.33, 96.06]

Sequence (94 aa):
MVFVFGFGSVVWAEEK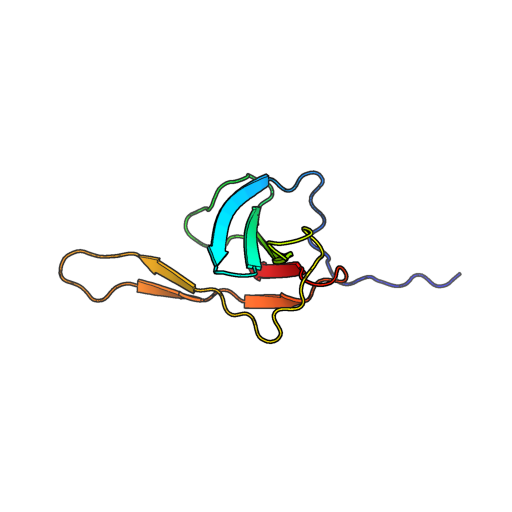TVATQKSKDVVIALKSEAGQWKRGKNDFVLEFTSAKDKQPMDAGKVTLSTSMTMSGMTPMIAGATLKPDKTPGRYLGT

Radius of gyration: 15.32 Å; chains: 1; bounding box: 36×28×58 Å